Protein AF-A0A7S2N7Z7-F1 (afdb_monomer_lite)

Secondary structure (DSSP, 8-state):
-----SS-------S------TT-SSTT--TTTTTSSS--GGG-SGGGTTGGGGGGS-SSTT--TTTTTSSS--GGG-STTTTTGGGTTEETTEEPPPS-SBTTB-TTTTTSSS--TTT-SGGGTTGGGTTTS----SS-------------------

Foldseek 3Di:
DDDPDDDDDDDDDDDDDQDDPPCAQARVRDNVQQPPLAQDPRQCDVSNVGSVCNNVFPQAPPTGSCQQPVLAQDLRLCDVSSVRRVCSCPDPNDGHDRCDLFVVRGVCQQPVLAQDVRLCDVSNVGSVCSNVPDDPPPPDDDDPPDDDDDDDDDDDDD

pLDDT: mean 75.32, std 17.65, range [38.91, 94.0]

Sequence (158 aa):
MDACAHDGGDCALSAAQPNPPSSSCAPGCVSSWRGDRECDEECDNEACGFDGGDCTGICSPGCADAWLKDGVCDDECNTGSCKWDGGDCVRNGRAVARQRCAWGCPSTWLGDGQCDLGCNVTACGFDKGDCVAAWKHDGRSSKHERAQAGGAAEGEAG

Organism: NCBI:txid156173

Radius of gyration: 30.28 Å; chains: 1; bounding box: 70×24×116 Å

InterPro domains:
  IPR000800 Notch domain [PF00066] (23-55)
  IPR000800 Notch domain [PF00066] (59-89)
  IPR000800 Notch domain [PF00066] (99-131)
  IPR000800 Notch domain [PR01452] (43-56)
  IPR000800 Notch domain [PR01452] (119-131)
  IPR000800 Notch domain [PS50258] (25-63)
  IPR000800 Notch domain [SM00004] (18-56)
  IPR000800 Notch domain [SM00004] (57-90)
  IPR000800 Notch domain [SM00004] (94-132)
  IPR035993 Notch-like domain superfamily [SSF90193] (31-55)
  IPR035993 Notch-like domain superfamily [SSF90193] (66-89)
  IPR047141 Stealth family [PTHR24045] (97-143)

Structure (mmCIF, N/CA/C/O backbone):
data_AF-A0A7S2N7Z7-F1
#
_entry.id   AF-A0A7S2N7Z7-F1
#
loop_
_atom_site.group_PDB
_atom_site.id
_atom_site.type_symbol
_atom_site.label_atom_id
_atom_site.label_alt_id
_atom_site.label_comp_id
_atom_site.label_asym_id
_atom_site.label_entity_id
_atom_site.label_seq_id
_atom_site.pdbx_PDB_ins_code
_atom_site.Cartn_x
_atom_site.Cartn_y
_atom_site.Cartn_z
_atom_site.occupancy
_atom_site.B_iso_or_equiv
_atom_site.auth_seq_id
_atom_site.auth_comp_id
_atom_site.auth_asym_id
_atom_site.auth_atom_id
_atom_site.pdbx_PDB_model_num
ATOM 1 N N . MET A 1 1 ? 43.104 1.206 -46.395 1.00 42.75 1 MET A N 1
ATOM 2 C CA . MET A 1 1 ? 42.346 2.475 -46.308 1.00 42.75 1 MET A CA 1
ATOM 3 C C . MET A 1 1 ? 41.167 2.129 -45.444 1.00 42.75 1 MET A C 1
ATOM 5 O O . MET A 1 1 ? 40.116 1.750 -45.941 1.00 42.75 1 MET A O 1
ATOM 9 N N . ASP A 1 2 ? 41.456 2.095 -44.153 1.00 46.44 2 ASP A N 1
ATOM 10 C CA . ASP A 1 2 ? 40.624 1.536 -43.105 1.00 46.44 2 ASP A CA 1
ATOM 11 C C . ASP A 1 2 ? 40.079 2.723 -42.329 1.00 46.44 2 ASP A C 1
ATOM 13 O O . ASP A 1 2 ? 40.831 3.431 -41.662 1.00 46.44 2 ASP A O 1
ATOM 17 N N . ALA A 1 3 ? 38.787 2.978 -42.483 1.00 47.38 3 ALA A N 1
ATOM 18 C CA . ALA A 1 3 ? 38.074 3.984 -41.718 1.00 47.38 3 ALA A CA 1
ATOM 19 C C . ALA A 1 3 ? 36.738 3.389 -41.263 1.00 47.38 3 ALA A C 1
ATOM 21 O O . ALA A 1 3 ? 35.712 3.549 -41.910 1.00 47.38 3 ALA A O 1
ATOM 22 N N . CYS A 1 4 ? 36.785 2.669 -40.145 1.00 56.12 4 CYS A N 1
ATOM 23 C CA . CYS A 1 4 ? 35.651 2.498 -39.242 1.00 56.12 4 CYS A CA 1
ATOM 24 C C . CYS A 1 4 ? 36.205 2.651 -37.823 1.00 56.12 4 CYS A C 1
ATOM 26 O O . CYS A 1 4 ? 36.386 1.686 -37.082 1.00 56.12 4 CYS A O 1
ATOM 28 N N . ALA A 1 5 ? 36.608 3.880 -37.505 1.00 52.66 5 ALA A N 1
ATOM 29 C CA . ALA A 1 5 ? 37.153 4.259 -36.217 1.00 52.66 5 ALA A CA 1
ATOM 30 C C . ALA A 1 5 ? 36.244 5.318 -35.577 1.00 52.66 5 ALA A C 1
ATOM 32 O O . ALA A 1 5 ? 36.169 6.429 -36.076 1.00 52.66 5 ALA A O 1
ATOM 33 N N . HIS A 1 6 ? 35.671 4.958 -34.424 1.00 49.84 6 HIS A N 1
ATOM 34 C CA . HIS A 1 6 ? 35.387 5.837 -33.277 1.00 49.84 6 HIS A CA 1
ATOM 35 C C . HIS A 1 6 ? 34.125 6.715 -33.226 1.00 49.84 6 HIS A C 1
ATOM 37 O O . HIS A 1 6 ? 33.970 7.437 -32.242 1.00 49.84 6 HIS A O 1
ATOM 43 N N . ASP A 1 7 ? 33.154 6.565 -34.119 1.00 55.09 7 ASP A N 1
ATOM 44 C CA . ASP A 1 7 ? 31.832 7.163 -33.910 1.00 55.09 7 ASP A CA 1
ATOM 45 C C . ASP A 1 7 ? 30.692 6.273 -34.427 1.00 55.09 7 ASP A C 1
ATOM 47 O O . ASP A 1 7 ? 30.736 5.757 -35.536 1.00 55.09 7 ASP A O 1
ATOM 51 N N . GLY A 1 8 ? 29.699 6.042 -33.559 1.00 57.34 8 GLY A N 1
ATOM 52 C CA . GLY A 1 8 ? 28.328 5.650 -33.915 1.00 57.34 8 GLY A CA 1
ATOM 53 C C . GLY A 1 8 ? 28.151 4.524 -34.935 1.00 57.34 8 GLY A C 1
ATOM 54 O O . GLY A 1 8 ? 27.503 4.737 -35.951 1.00 57.34 8 GLY A O 1
ATOM 55 N N . GLY A 1 9 ? 28.705 3.337 -34.667 1.00 53.19 9 GLY A N 1
ATOM 56 C CA . GLY A 1 9 ? 28.636 2.185 -35.568 1.00 53.19 9 GLY A CA 1
ATOM 57 C C . GLY A 1 9 ? 27.216 1.761 -35.963 1.00 53.19 9 GLY A C 1
ATOM 58 O O . GLY A 1 9 ? 26.600 0.959 -35.270 1.00 53.19 9 GLY A O 1
ATOM 59 N N . ASP A 1 10 ? 26.784 2.210 -37.141 1.00 66.62 10 ASP A N 1
ATOM 60 C CA . ASP A 1 10 ? 25.663 1.682 -37.917 1.00 66.62 10 ASP A CA 1
ATOM 61 C C . ASP A 1 10 ? 26.208 1.013 -39.190 1.00 66.62 10 ASP A C 1
ATOM 63 O O . ASP A 1 10 ? 26.297 1.622 -40.256 1.00 66.62 10 ASP A O 1
ATOM 67 N N . CYS A 1 11 ? 26.590 -0.265 -39.089 1.00 54.31 11 CYS A N 1
ATOM 68 C CA . CYS A 1 11 ? 27.049 -1.059 -40.233 1.00 54.31 11 CYS A CA 1
ATOM 69 C C . CYS A 1 11 ? 26.531 -2.509 -40.167 1.00 54.31 11 CYS A C 1
ATOM 71 O O . CYS A 1 11 ? 27.238 -3.372 -39.654 1.00 54.31 11 CYS A O 1
ATOM 73 N N . ALA A 1 12 ? 25.333 -2.787 -40.707 1.00 54.59 12 ALA A N 1
ATOM 74 C CA . ALA A 1 12 ? 25.046 -3.899 -41.642 1.00 54.59 12 ALA A CA 1
ATOM 75 C C . ALA A 1 12 ? 23.535 -4.189 -41.781 1.00 54.59 12 ALA A C 1
ATOM 77 O O . ALA A 1 12 ? 22.849 -4.601 -40.851 1.00 54.59 12 ALA A O 1
ATOM 78 N N . LEU A 1 13 ? 23.053 -4.046 -43.014 1.00 58.69 13 LEU A N 1
ATOM 79 C CA . LEU A 1 13 ? 21.790 -4.567 -43.525 1.00 58.69 13 LEU A CA 1
ATOM 80 C C . LEU A 1 13 ? 21.864 -6.103 -43.616 1.00 58.69 13 LEU A C 1
ATOM 82 O O . LEU A 1 13 ? 22.690 -6.598 -44.380 1.00 58.69 13 LEU A O 1
ATOM 86 N N . SER A 1 14 ? 21.005 -6.833 -42.892 1.00 57.28 14 SER A N 1
ATOM 87 C CA . SER A 1 14 ? 20.337 -8.093 -43.305 1.00 57.28 14 SER A CA 1
ATOM 88 C C . SER A 1 14 ? 19.983 -8.978 -42.096 1.00 57.28 14 SER A C 1
ATOM 90 O O . SER A 1 14 ? 20.842 -9.285 -41.278 1.00 57.28 14 SER A O 1
ATOM 92 N N . ALA A 1 15 ? 18.730 -9.448 -42.077 1.00 48.12 15 ALA A N 1
ATOM 93 C CA . ALA A 1 15 ? 18.109 -10.426 -41.170 1.00 48.12 15 ALA A CA 1
ATOM 94 C C . ALA A 1 15 ? 17.583 -9.910 -39.809 1.00 48.12 15 ALA A C 1
ATOM 96 O O . ALA A 1 15 ? 18.305 -9.759 -38.834 1.00 48.12 15 ALA A O 1
ATOM 97 N N . ALA A 1 16 ? 16.260 -9.705 -39.782 1.00 52.62 16 ALA A N 1
ATOM 98 C CA . ALA A 1 16 ? 15.343 -9.754 -38.640 1.00 52.62 16 ALA A CA 1
ATOM 99 C C . ALA A 1 16 ? 15.956 -9.985 -37.240 1.00 52.62 16 ALA A C 1
ATOM 101 O O . ALA A 1 16 ? 16.238 -11.117 -36.846 1.00 52.62 16 ALA A O 1
ATOM 102 N N . GLN A 1 17 ? 16.027 -8.920 -36.441 1.00 47.81 17 GLN A N 1
ATOM 103 C CA . GLN A 1 17 ? 16.110 -8.992 -34.982 1.00 47.81 17 GLN A CA 1
ATOM 104 C C . GLN A 1 17 ? 15.162 -7.920 -34.402 1.00 47.81 17 GLN A C 1
ATOM 106 O O . GLN A 1 17 ? 15.394 -6.735 -34.637 1.00 47.81 17 GLN A O 1
ATOM 111 N N . PRO A 1 18 ? 14.084 -8.291 -33.687 1.00 46.12 18 PRO A N 1
ATOM 112 C CA . PRO A 1 18 ? 13.227 -7.356 -32.965 1.00 46.12 18 PRO A CA 1
ATOM 113 C C . PRO A 1 18 ? 13.906 -6.987 -31.641 1.00 46.12 18 PRO A C 1
ATOM 115 O O . PRO A 1 18 ? 13.485 -7.448 -30.589 1.00 46.12 18 PRO A O 1
ATOM 118 N N . ASN A 1 19 ? 14.999 -6.225 -31.680 1.00 45.53 19 ASN A N 1
ATOM 119 C CA . ASN A 1 19 ? 15.644 -5.730 -30.463 1.00 45.53 19 ASN A CA 1
ATOM 120 C C . ASN A 1 19 ? 15.837 -4.213 -30.556 1.00 45.53 19 ASN A C 1
ATOM 122 O O . ASN A 1 19 ? 16.230 -3.724 -31.619 1.00 45.53 19 ASN A O 1
ATOM 126 N N . PRO A 1 20 ? 15.490 -3.464 -29.497 1.00 50.59 20 PRO A N 1
ATOM 127 C CA . PRO A 1 20 ? 15.194 -2.042 -29.596 1.00 5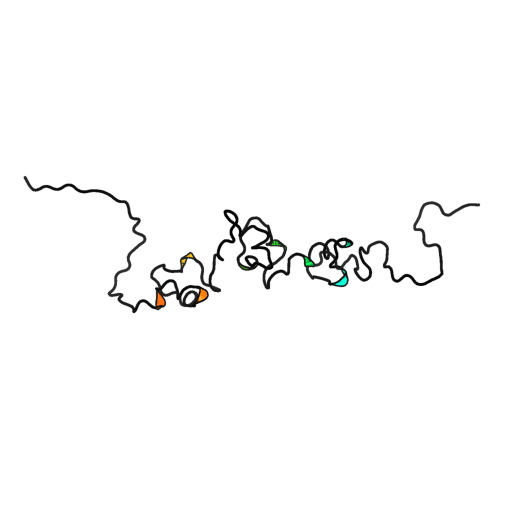0.59 20 PRO A CA 1
ATOM 128 C C . PRO A 1 20 ? 16.490 -1.214 -29.559 1.00 50.59 20 PRO A C 1
ATOM 130 O O . PRO A 1 20 ? 17.571 -1.772 -29.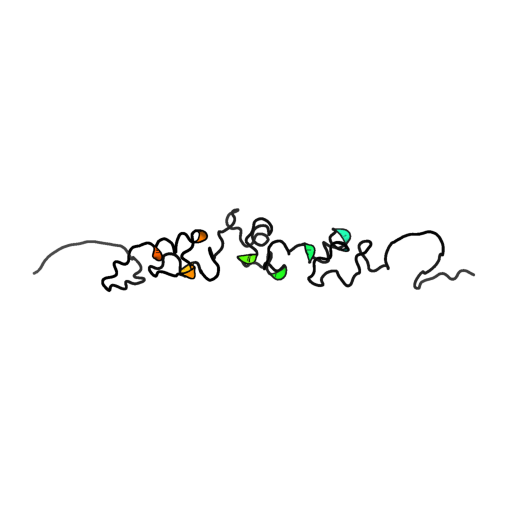343 1.00 50.59 20 PRO A O 1
ATOM 133 N N . PRO A 1 21 ? 16.425 0.112 -29.804 1.00 51.94 21 PRO A N 1
ATOM 134 C CA . PRO A 1 21 ? 17.594 0.983 -29.714 1.00 51.94 21 PRO A CA 1
ATOM 135 C C . PRO A 1 21 ? 18.306 0.803 -28.366 1.00 51.94 21 PRO A C 1
ATOM 137 O O . PRO A 1 21 ? 17.679 0.477 -27.355 1.00 51.94 21 PRO A O 1
ATOM 140 N N . SER A 1 22 ? 19.619 1.026 -28.375 1.00 53.97 22 SER A N 1
ATOM 141 C CA . SER A 1 22 ? 20.624 0.772 -27.325 1.00 53.97 22 SER A CA 1
ATOM 142 C C . SER A 1 22 ? 20.384 1.421 -25.945 1.00 53.97 22 SER A C 1
ATOM 144 O O . SER A 1 22 ? 21.271 1.406 -25.094 1.00 53.97 22 SER A O 1
ATOM 146 N N . SER A 1 23 ? 19.193 1.963 -25.703 1.00 63.69 23 SER A N 1
ATOM 147 C CA . SER A 1 23 ? 18.696 2.498 -24.436 1.00 63.69 23 SER A CA 1
ATOM 148 C C . SER A 1 23 ? 17.631 1.620 -23.758 1.00 63.69 23 SER A C 1
ATOM 150 O O . SER A 1 23 ? 17.190 1.947 -22.663 1.00 63.69 23 SER A O 1
ATOM 152 N N . SER A 1 24 ? 17.213 0.512 -24.369 1.00 73.06 24 SER A N 1
ATOM 153 C CA . SER A 1 24 ? 16.201 -0.407 -23.825 1.00 73.06 24 SER A CA 1
ATOM 154 C C . SER A 1 24 ? 16.836 -1.601 -23.105 1.00 73.06 24 SER A C 1
ATOM 156 O O . SER A 1 24 ? 17.819 -2.179 -23.563 1.00 73.06 24 SER A O 1
ATOM 158 N N . CYS A 1 25 ? 16.281 -1.969 -21.954 1.00 88.31 25 CYS A N 1
ATOM 159 C CA . CYS A 1 25 ? 16.739 -3.091 -21.122 1.00 88.31 25 CYS A CA 1
ATOM 160 C C . CYS A 1 25 ? 16.016 -4.414 -21.431 1.00 88.31 25 CYS A C 1
ATOM 162 O O . CYS A 1 25 ? 16.514 -5.477 -21.067 1.00 88.31 25 CYS A O 1
ATOM 164 N N . ALA A 1 26 ? 14.876 -4.353 -22.125 1.00 87.00 26 ALA A N 1
ATOM 165 C CA . ALA A 1 26 ? 14.115 -5.498 -22.612 1.00 87.00 26 ALA A CA 1
ATOM 166 C C . ALA A 1 26 ? 13.409 -5.143 -23.935 1.00 87.00 26 ALA A C 1
ATOM 168 O O . ALA A 1 26 ? 13.134 -3.964 -24.186 1.00 87.00 26 ALA A O 1
ATOM 169 N N . PRO A 1 27 ? 13.105 -6.129 -24.800 1.00 85.62 27 PRO A N 1
ATOM 170 C CA . PRO A 1 27 ? 12.296 -5.903 -25.993 1.00 85.62 27 PRO A CA 1
ATOM 171 C C . PRO A 1 27 ? 10.932 -5.307 -25.631 1.00 85.62 27 PRO A C 1
ATOM 173 O O . PRO A 1 27 ? 10.234 -5.854 -24.789 1.00 85.62 27 PRO A O 1
ATOM 176 N N . GLY A 1 28 ? 10.550 -4.199 -26.269 1.00 84.94 28 GLY A N 1
ATOM 177 C CA . GLY A 1 28 ? 9.288 -3.508 -25.973 1.00 84.94 28 GLY A CA 1
ATOM 178 C C . GLY A 1 28 ? 9.357 -2.523 -24.802 1.00 84.94 28 GLY A C 1
ATOM 179 O O . GLY A 1 28 ? 8.530 -1.624 -24.748 1.00 84.94 28 GLY A O 1
ATOM 180 N N . CYS A 1 29 ? 10.387 -2.596 -23.953 1.00 89.81 29 CYS A N 1
ATOM 181 C CA . CYS A 1 29 ? 10.595 -1.633 -22.878 1.00 89.81 29 CYS A CA 1
ATOM 182 C C . CYS A 1 29 ? 11.373 -0.408 -23.372 1.00 89.81 29 CYS A C 1
ATOM 184 O O . CYS A 1 29 ? 12.603 -0.442 -23.521 1.00 89.81 29 CYS A O 1
ATOM 186 N N . VAL A 1 30 ? 10.670 0.693 -23.639 1.00 89.25 30 VAL A N 1
ATOM 187 C CA . VAL A 1 30 ? 11.324 1.965 -23.965 1.00 89.25 30 VAL A CA 1
ATOM 188 C C . VAL A 1 30 ? 11.845 2.637 -22.697 1.00 89.25 30 VAL A C 1
ATOM 190 O O . VAL A 1 30 ? 11.216 2.631 -21.647 1.00 89.25 30 VAL A O 1
ATOM 193 N N . SER A 1 31 ? 13.011 3.271 -22.792 1.00 84.75 31 SER A N 1
ATOM 194 C CA . SER A 1 31 ? 13.680 3.897 -21.643 1.00 84.75 31 SER A CA 1
ATOM 195 C C . SER A 1 31 ? 12.883 5.002 -20.943 1.00 84.75 31 SER A C 1
ATOM 197 O O . SER A 1 31 ? 13.256 5.383 -19.841 1.00 84.75 31 SER A O 1
ATOM 199 N N . SER A 1 32 ? 11.858 5.559 -21.593 1.00 85.81 32 SER A N 1
ATOM 200 C CA . SER A 1 32 ? 11.000 6.613 -21.039 1.00 85.81 32 SER A CA 1
ATOM 201 C C . SER A 1 32 ? 9.896 6.111 -20.110 1.00 85.81 32 SER A C 1
ATOM 203 O O . SER A 1 32 ? 9.300 6.948 -19.450 1.00 85.81 32 SER A O 1
ATOM 205 N N . TRP A 1 33 ? 9.605 4.809 -20.133 1.00 89.00 33 TRP A N 1
ATOM 206 C CA . TRP A 1 33 ? 8.564 4.152 -19.329 1.00 89.00 33 TRP A CA 1
ATOM 207 C C . TRP A 1 33 ? 9.094 3.763 -17.948 1.00 89.00 33 TRP A C 1
ATOM 209 O O . TRP A 1 33 ? 8.504 4.071 -16.931 1.00 89.00 33 TRP A O 1
ATOM 219 N N . ARG A 1 34 ? 10.352 3.322 -17.894 1.00 88.38 34 ARG A N 1
ATOM 220 C CA . ARG A 1 34 ? 11.032 3.055 -16.623 1.00 88.38 34 ARG A CA 1
ATOM 221 C C . ARG A 1 34 ? 11.078 4.250 -15.673 1.00 88.38 34 ARG A C 1
ATOM 223 O O . ARG A 1 34 ? 11.795 5.221 -15.949 1.00 88.38 34 ARG A O 1
ATOM 230 N N . GLY A 1 35 ? 10.502 4.090 -14.485 1.00 81.12 35 GLY A N 1
ATOM 231 C CA . GLY A 1 35 ? 10.508 5.106 -13.433 1.00 81.12 35 GLY A CA 1
ATOM 232 C C . GLY A 1 35 ? 9.514 6.244 -13.692 1.00 81.12 35 GLY A C 1
ATOM 233 O O . GLY A 1 35 ? 9.719 7.352 -13.178 1.00 81.12 35 GLY A O 1
ATOM 234 N N . ASP A 1 36 ? 8.508 6.029 -14.541 1.00 84.69 36 ASP A N 1
ATOM 235 C CA . ASP A 1 36 ? 7.460 6.995 -14.855 1.00 84.69 36 ASP A CA 1
ATOM 236 C C . ASP A 1 36 ? 6.260 6.958 -13.884 1.00 84.69 36 ASP A C 1
ATOM 238 O O . ASP A 1 36 ? 5.457 7.904 -13.878 1.00 84.69 36 ASP A O 1
ATOM 242 N N . ARG A 1 37 ? 6.258 5.995 -12.949 1.00 77.81 37 ARG A N 1
ATOM 243 C CA . ARG A 1 37 ? 5.248 5.716 -11.908 1.00 77.81 37 ARG A CA 1
ATOM 244 C C . ARG A 1 37 ? 4.000 4.982 -12.390 1.00 77.81 37 ARG A C 1
ATOM 246 O O . ARG A 1 37 ? 3.015 4.938 -11.649 1.00 77.81 37 ARG A O 1
ATOM 253 N N . GLU A 1 38 ? 4.024 4.419 -13.583 1.00 81.69 38 GLU A N 1
ATOM 254 C CA . GLU A 1 38 ? 3.093 3.387 -14.020 1.00 81.69 38 GLU A CA 1
ATOM 255 C C . GLU A 1 38 ? 3.849 2.057 -14.084 1.00 81.69 38 GLU A C 1
ATOM 257 O O . GLU A 1 38 ? 5.045 2.042 -14.324 1.00 81.69 38 GLU A O 1
ATOM 262 N N . CYS A 1 39 ? 3.180 0.936 -13.814 1.00 84.50 39 CYS A N 1
ATOM 263 C CA . CYS A 1 39 ? 3.817 -0.363 -14.022 1.00 84.50 39 CYS A CA 1
ATOM 264 C C . CYS A 1 39 ? 3.580 -0.819 -15.468 1.00 84.50 39 CYS A C 1
ATOM 266 O O . CYS A 1 39 ? 2.501 -1.327 -15.790 1.00 84.50 39 CYS A O 1
ATOM 268 N N . ASP A 1 40 ? 4.589 -0.664 -16.322 1.00 87.06 40 ASP A N 1
ATOM 269 C CA . ASP A 1 40 ? 4.613 -1.162 -17.693 1.00 87.06 40 ASP A CA 1
ATOM 270 C C . ASP A 1 40 ? 5.084 -2.627 -17.728 1.00 87.06 40 ASP A C 1
ATOM 272 O O . ASP A 1 40 ? 6.247 -2.958 -17.471 1.00 87.06 40 ASP A O 1
ATOM 276 N N . GLU A 1 41 ? 4.179 -3.540 -18.099 1.00 88.56 41 GLU A N 1
ATOM 277 C CA . GLU A 1 41 ? 4.431 -4.991 -18.120 1.00 88.56 41 GLU A CA 1
ATOM 278 C C . GLU A 1 41 ? 5.616 -5.369 -19.031 1.00 88.56 41 GLU A C 1
ATOM 280 O O . GLU A 1 41 ? 6.372 -6.303 -18.754 1.00 88.56 41 GLU A O 1
ATOM 285 N N . GLU A 1 42 ? 5.829 -4.618 -20.110 1.00 90.75 42 GLU A N 1
ATOM 286 C CA . GLU A 1 42 ? 6.954 -4.763 -21.033 1.00 90.75 42 GLU A CA 1
ATOM 287 C C . GLU A 1 42 ? 8.310 -4.471 -20.368 1.00 90.75 42 GLU A C 1
ATOM 289 O O . GLU A 1 42 ? 9.349 -4.975 -20.812 1.00 90.75 42 GLU A O 1
ATOM 294 N N . CYS A 1 43 ? 8.306 -3.685 -19.292 1.00 89.88 43 CYS A N 1
ATOM 295 C CA . CYS A 1 43 ? 9.460 -3.305 -18.492 1.00 89.88 43 CYS A CA 1
ATOM 296 C C . CYS A 1 43 ? 9.554 -4.064 -17.151 1.00 89.88 43 CYS A C 1
ATOM 298 O O . CYS A 1 43 ? 10.583 -3.958 -16.471 1.00 89.88 43 CYS A O 1
ATOM 300 N N . ASP A 1 44 ? 8.569 -4.900 -16.797 1.00 88.25 44 ASP A N 1
ATOM 301 C CA . ASP A 1 44 ? 8.537 -5.683 -15.551 1.00 88.25 44 ASP A CA 1
ATOM 302 C C . ASP A 1 44 ? 9.452 -6.920 -15.593 1.00 88.25 44 ASP A C 1
ATOM 304 O O . ASP A 1 44 ? 9.045 -8.080 -15.681 1.00 88.25 44 ASP A O 1
ATOM 308 N N . ASN A 1 45 ? 10.758 -6.680 -15.590 1.00 85.94 45 ASN A N 1
ATOM 309 C CA . ASN A 1 45 ? 11.754 -7.738 -15.515 1.00 85.94 45 ASN A CA 1
ATOM 310 C C . ASN A 1 45 ? 13.027 -7.256 -14.817 1.00 85.94 45 ASN A C 1
ATOM 312 O O . ASN A 1 45 ? 13.321 -6.061 -14.745 1.00 85.94 45 ASN A O 1
ATOM 316 N N . GLU A 1 46 ? 13.828 -8.209 -14.341 1.00 86.00 46 GLU A N 1
ATOM 317 C CA . GLU A 1 46 ? 15.048 -7.927 -13.580 1.00 86.00 46 GLU A CA 1
ATOM 318 C C . GLU A 1 46 ? 16.059 -7.067 -14.363 1.00 86.00 46 GLU A C 1
ATOM 320 O O . GLU A 1 46 ? 16.674 -6.171 -13.787 1.00 86.00 46 GLU A O 1
ATOM 325 N N . ALA A 1 47 ? 16.196 -7.264 -15.681 1.00 89.12 47 ALA A N 1
ATOM 326 C CA . ALA A 1 47 ? 17.114 -6.473 -16.510 1.00 89.12 47 ALA A CA 1
ATOM 327 C C . ALA A 1 47 ? 16.693 -4.995 -16.608 1.00 89.12 47 ALA A C 1
ATOM 329 O O . ALA A 1 47 ? 17.536 -4.105 -16.753 1.00 89.12 47 ALA A O 1
ATOM 330 N N . CYS A 1 48 ? 15.395 -4.732 -16.487 1.00 89.25 48 CYS A N 1
ATOM 331 C CA . CYS A 1 48 ? 14.809 -3.401 -16.439 1.00 89.25 48 CYS A CA 1
ATOM 332 C C . CYS A 1 48 ? 14.643 -2.836 -15.028 1.00 89.25 48 CYS A C 1
ATOM 334 O O . CYS A 1 48 ? 14.184 -1.703 -14.883 1.00 89.25 48 CYS A O 1
ATOM 336 N N . GLY A 1 49 ? 15.077 -3.577 -14.005 1.00 85.00 49 GLY A N 1
ATOM 337 C CA . GLY A 1 49 ? 14.903 -3.183 -12.614 1.00 85.00 49 GLY A CA 1
ATOM 338 C C . GLY A 1 49 ? 13.434 -3.126 -12.208 1.00 85.00 49 GLY A C 1
ATOM 339 O O . GLY A 1 49 ? 13.103 -2.271 -11.397 1.00 85.00 49 GLY A O 1
ATOM 340 N N . PHE A 1 50 ? 12.593 -4.004 -12.776 1.00 87.62 50 PHE A N 1
ATOM 341 C CA . PHE A 1 50 ? 11.140 -4.036 -12.557 1.00 87.62 50 PHE A CA 1
ATOM 342 C C . PHE A 1 50 ? 10.508 -2.678 -12.873 1.00 87.62 50 PHE A C 1
ATOM 344 O O . PHE A 1 50 ? 9.990 -1.990 -11.997 1.00 87.62 50 PHE A O 1
ATOM 351 N N . ASP A 1 51 ? 10.673 -2.271 -14.129 1.00 86.06 51 ASP A N 1
ATOM 352 C CA . ASP A 1 51 ? 10.240 -0.981 -14.650 1.00 86.06 51 ASP A CA 1
ATOM 353 C C . ASP A 1 51 ? 10.800 0.242 -13.910 1.00 86.06 51 ASP A C 1
ATOM 355 O O . ASP A 1 51 ? 10.101 1.155 -13.490 1.00 86.06 51 ASP A O 1
ATOM 359 N N . GLY A 1 52 ? 12.112 0.233 -13.650 1.00 84.94 52 GLY A N 1
ATOM 360 C CA . GLY A 1 52 ? 12.730 1.288 -12.841 1.00 84.94 52 GLY A CA 1
ATOM 361 C C . GLY A 1 52 ? 12.238 1.338 -11.387 1.00 84.94 52 GLY A C 1
ATOM 362 O O . GLY A 1 52 ? 12.574 2.289 -10.683 1.00 84.94 52 GLY A O 1
ATOM 363 N N . GLY A 1 53 ? 11.519 0.308 -10.934 1.00 79.31 53 GLY A N 1
ATOM 364 C CA . GLY A 1 53 ? 10.919 0.191 -9.612 1.00 79.31 53 GLY A CA 1
ATOM 365 C C . GLY A 1 53 ? 9.395 0.309 -9.610 1.00 79.31 53 GLY A C 1
ATOM 366 O O . GLY A 1 53 ? 8.795 -0.093 -8.616 1.00 79.31 53 GLY A O 1
ATOM 367 N N . ASP A 1 54 ? 8.759 0.772 -10.686 1.00 79.19 54 ASP A N 1
ATOM 368 C CA . ASP A 1 54 ? 7.321 1.077 -10.687 1.00 79.19 54 ASP A CA 1
ATOM 369 C C . ASP A 1 54 ? 6.429 -0.173 -10.583 1.00 79.19 54 ASP A C 1
ATOM 371 O O . ASP A 1 54 ? 5.335 -0.132 -10.019 1.00 79.19 54 ASP A O 1
ATOM 375 N N . CYS A 1 55 ? 6.929 -1.336 -11.009 1.00 77.31 55 CYS A N 1
ATOM 376 C CA . CYS A 1 55 ? 6.247 -2.619 -10.814 1.00 77.31 55 CYS A CA 1
ATOM 377 C C . CYS A 1 55 ? 6.527 -3.272 -9.449 1.00 77.31 55 CYS A C 1
ATOM 379 O O . CYS A 1 55 ? 6.038 -4.368 -9.164 1.00 77.31 55 CYS A O 1
ATOM 381 N N . THR A 1 56 ? 7.302 -2.624 -8.570 1.00 73.81 56 THR A N 1
ATOM 382 C CA . THR A 1 56 ? 7.676 -3.202 -7.267 1.00 73.81 56 THR A CA 1
ATOM 383 C C . THR A 1 56 ? 6.791 -2.779 -6.094 1.00 73.81 56 THR A C 1
ATOM 385 O O . THR A 1 56 ? 6.854 -3.451 -5.057 1.00 73.81 56 THR A O 1
ATOM 388 N N . GLY A 1 57 ? 5.920 -1.770 -6.247 1.00 64.88 57 GLY A N 1
ATOM 389 C CA . GLY A 1 57 ? 5.090 -1.246 -5.153 1.00 64.88 57 GLY A CA 1
ATOM 390 C C . GLY A 1 57 ? 3.615 -0.959 -5.431 1.00 64.88 57 GLY A C 1
ATOM 391 O O . GLY A 1 57 ? 2.923 -0.539 -4.503 1.00 64.88 57 GLY A O 1
ATOM 392 N N . ILE A 1 58 ? 3.044 -1.370 -6.571 1.00 68.31 58 ILE A N 1
ATOM 393 C CA . ILE A 1 58 ? 1.576 -1.544 -6.697 1.00 68.31 58 ILE A CA 1
ATOM 394 C C . ILE A 1 58 ? 1.135 -2.863 -6.037 1.00 68.31 58 ILE A C 1
ATOM 396 O O . ILE A 1 58 ? 0.528 -3.754 -6.627 1.00 68.31 58 ILE A O 1
ATOM 400 N N . CYS A 1 59 ? 1.474 -3.035 -4.766 1.00 80.00 59 CYS A N 1
ATOM 401 C CA . CYS A 1 59 ? 1.172 -4.252 -4.017 1.00 80.00 59 CYS A CA 1
ATOM 402 C C . CYS A 1 59 ? -0.224 -4.216 -3.360 1.00 80.00 59 CYS A C 1
ATOM 404 O O . CYS A 1 59 ? -0.755 -5.262 -2.975 1.00 80.00 59 CYS A O 1
ATOM 406 N N . SER A 1 60 ? -0.828 -3.028 -3.220 1.00 81.69 60 SER A N 1
ATOM 407 C CA . SER A 1 60 ? -2.180 -2.812 -2.688 1.00 81.69 60 SER A CA 1
ATOM 408 C C . SER A 1 60 ? -2.762 -1.490 -3.211 1.00 81.69 60 SER A C 1
ATOM 410 O O . SER A 1 60 ? -2.028 -0.509 -3.310 1.00 81.69 60 SER A O 1
ATOM 412 N N . PRO A 1 61 ? -4.077 -1.402 -3.494 1.00 78.50 61 PRO A N 1
ATOM 413 C CA . PRO A 1 61 ? -4.710 -0.142 -3.872 1.00 78.50 61 PRO A CA 1
ATOM 414 C C . PRO A 1 61 ? -4.470 0.953 -2.826 1.00 78.50 61 PRO A C 1
ATOM 416 O O . PRO A 1 61 ? -4.748 0.753 -1.642 1.00 78.50 61 PRO A O 1
ATOM 419 N N . GLY A 1 62 ? -3.982 2.111 -3.272 1.00 79.44 62 GLY A N 1
ATOM 420 C CA . GLY A 1 62 ? -3.696 3.256 -2.403 1.00 79.44 62 GLY A CA 1
ATOM 421 C C . GLY A 1 62 ? -2.385 3.164 -1.618 1.00 79.44 62 GLY A C 1
ATOM 422 O O . GLY A 1 62 ? -2.097 4.087 -0.866 1.00 79.44 62 GLY A O 1
ATOM 423 N N . CYS A 1 63 ? -1.598 2.101 -1.796 1.00 85.12 63 CYS A N 1
ATOM 424 C CA . CYS A 1 63 ? -0.211 2.051 -1.349 1.00 85.12 63 CYS A CA 1
ATOM 425 C C . CYS A 1 63 ? 0.684 2.571 -2.477 1.00 85.12 63 CYS A C 1
ATOM 427 O O . CYS A 1 63 ? 0.690 1.990 -3.559 1.00 85.12 63 CYS A O 1
ATOM 429 N 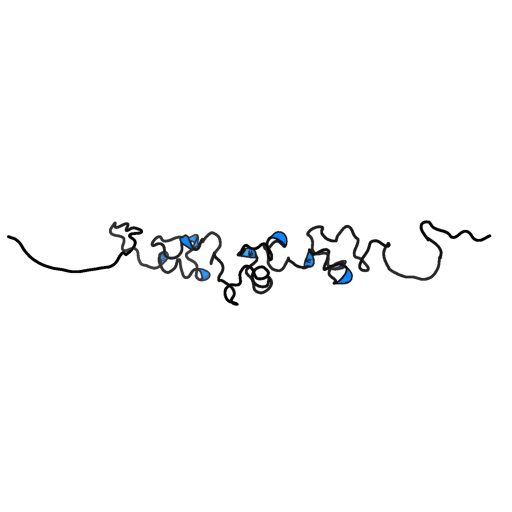N . ALA A 1 64 ? 1.381 3.681 -2.243 1.00 83.62 64 ALA A N 1
ATOM 430 C CA . ALA A 1 64 ? 2.351 4.222 -3.188 1.00 83.62 64 ALA A CA 1
ATOM 431 C C . ALA A 1 64 ? 3.746 3.653 -2.901 1.00 83.62 64 ALA A C 1
ATOM 433 O O . ALA A 1 64 ? 4.119 3.511 -1.738 1.00 83.62 64 ALA A O 1
ATOM 434 N N . ASP A 1 65 ? 4.559 3.434 -3.935 1.00 78.88 65 ASP A N 1
ATOM 435 C CA . ASP A 1 65 ? 5.946 2.963 -3.805 1.00 78.88 65 ASP A CA 1
ATOM 436 C C . ASP A 1 65 ? 6.789 3.795 -2.838 1.00 78.88 65 ASP A C 1
ATOM 438 O O . ASP A 1 65 ? 7.619 3.264 -2.109 1.00 78.88 65 ASP A O 1
ATOM 442 N N . ALA A 1 66 ? 6.553 5.108 -2.805 1.00 83.31 66 ALA A N 1
ATOM 443 C CA . ALA A 1 66 ? 7.277 6.032 -1.938 1.00 83.31 66 ALA A CA 1
ATOM 444 C C . ALA A 1 66 ? 7.028 5.812 -0.435 1.00 83.31 66 ALA A C 1
ATOM 446 O O . ALA A 1 66 ? 7.775 6.367 0.365 1.00 83.31 66 ALA A O 1
ATOM 447 N N . TRP A 1 67 ? 5.977 5.075 -0.070 1.00 88.12 67 TRP A N 1
ATOM 448 C CA . TRP A 1 67 ? 5.616 4.748 1.315 1.00 88.12 67 TRP A CA 1
ATOM 449 C C . TRP A 1 67 ? 6.173 3.385 1.732 1.00 88.12 67 TRP A C 1
ATOM 451 O O . TRP A 1 67 ? 6.477 3.164 2.895 1.00 88.12 67 TRP A O 1
ATOM 461 N N . LEU A 1 68 ? 6.441 2.497 0.770 1.00 87.50 68 LEU A N 1
ATOM 462 C CA . LEU A 1 68 ? 7.043 1.205 1.072 1.00 87.50 68 LEU A CA 1
ATOM 463 C C . LEU A 1 68 ? 8.456 1.362 1.632 1.00 87.50 68 LEU A C 1
ATOM 465 O O . LEU A 1 68 ? 9.386 1.759 0.924 1.00 87.50 68 LEU A O 1
ATOM 469 N N . LYS A 1 69 ? 8.647 0.889 2.867 1.00 91.94 69 LYS A N 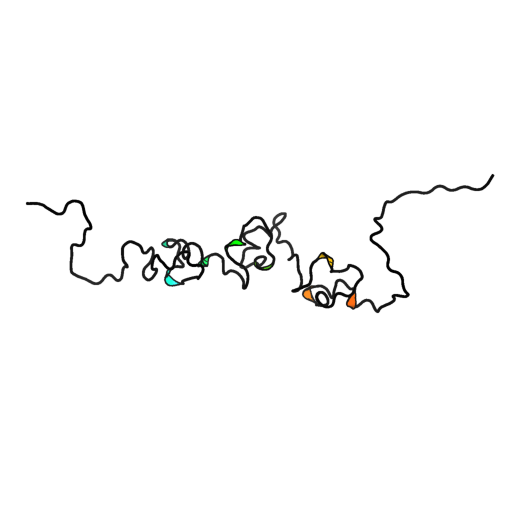1
ATOM 470 C CA . LYS A 1 69 ? 9.954 0.859 3.535 1.00 91.94 69 LYS A CA 1
ATOM 471 C C . LYS A 1 69 ? 10.545 2.265 3.771 1.00 91.94 69 LYS A C 1
ATOM 473 O O . LYS A 1 69 ? 11.771 2.444 3.711 1.00 91.94 69 LYS A O 1
ATOM 478 N N . ASP A 1 70 ? 9.699 3.268 3.985 1.00 91.81 70 ASP A N 1
ATOM 479 C CA . ASP A 1 70 ? 10.100 4.658 4.212 1.00 91.81 70 ASP A CA 1
ATOM 480 C C . ASP A 1 70 ? 10.489 4.968 5.682 1.00 91.81 70 ASP A C 1
ATOM 482 O O . ASP A 1 70 ? 11.038 6.031 5.994 1.00 91.81 70 ASP A O 1
ATOM 486 N N . GLY A 1 71 ? 10.297 4.001 6.582 1.00 92.38 71 GLY A N 1
ATOM 487 C CA . GLY A 1 71 ? 10.540 4.058 8.021 1.00 92.38 71 GLY A CA 1
ATOM 488 C C . GLY A 1 71 ? 9.293 4.367 8.859 1.00 92.38 71 GLY A C 1
ATOM 489 O O . GLY A 1 71 ? 9.388 4.396 10.094 1.00 92.38 71 GLY A O 1
ATOM 490 N N . VAL A 1 72 ? 8.147 4.600 8.228 1.00 92.31 72 VAL A N 1
ATOM 491 C CA . VAL A 1 72 ? 6.828 4.798 8.831 1.00 92.31 72 VAL A CA 1
ATOM 492 C C . VAL A 1 72 ? 5.980 3.565 8.528 1.00 92.31 72 VAL A C 1
ATOM 494 O O . VAL A 1 72 ? 6.169 2.904 7.530 1.00 92.31 72 VAL A O 1
ATOM 497 N N . CYS A 1 73 ? 5.083 3.191 9.442 1.00 91.69 73 CYS A N 1
ATOM 498 C CA . CYS A 1 73 ? 4.117 2.133 9.148 1.00 91.69 73 CYS A CA 1
ATOM 499 C C . CYS A 1 73 ? 2.858 2.763 8.546 1.00 91.69 73 CYS A C 1
ATOM 501 O O . CYS A 1 73 ? 2.016 3.281 9.290 1.00 91.69 73 CYS A O 1
ATOM 503 N N . ASP A 1 74 ? 2.740 2.698 7.226 1.00 89.62 74 ASP A N 1
ATOM 504 C CA . ASP A 1 74 ? 1.610 3.164 6.439 1.00 89.62 74 ASP A CA 1
ATOM 505 C C . ASP A 1 74 ? 0.539 2.082 6.333 1.00 89.62 74 ASP A C 1
ATOM 507 O O . ASP A 1 74 ? 0.727 0.982 5.799 1.00 89.62 74 ASP A O 1
ATOM 511 N N . ASP A 1 75 ? -0.646 2.392 6.856 1.00 89.00 75 ASP A N 1
ATOM 512 C CA . ASP A 1 75 ? -1.739 1.430 6.921 1.00 89.00 75 ASP A CA 1
ATOM 513 C C . ASP A 1 75 ? -2.138 0.954 5.525 1.00 89.00 75 ASP A C 1
ATOM 515 O O . ASP A 1 75 ? -2.383 -0.239 5.340 1.00 89.00 75 ASP A O 1
ATOM 519 N N . GLU A 1 76 ? -2.168 1.842 4.535 1.00 87.62 76 GLU A N 1
ATOM 520 C CA . GLU A 1 76 ? -2.461 1.569 3.127 1.00 87.62 76 GLU A CA 1
ATOM 521 C C . GLU A 1 76 ? -1.536 0.486 2.546 1.00 87.62 76 GLU A C 1
ATOM 523 O O . GLU A 1 76 ? -2.007 -0.391 1.814 1.00 87.62 76 GLU A O 1
ATOM 528 N N . CYS A 1 77 ? -0.274 0.478 2.976 1.00 89.06 77 CYS A N 1
ATOM 529 C CA . CYS A 1 77 ? 0.762 -0.484 2.612 1.00 89.06 77 CYS A CA 1
ATOM 530 C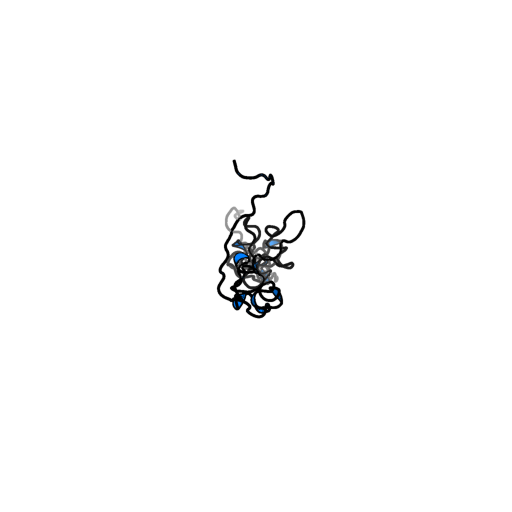 C . CYS A 1 77 ? 0.883 -1.668 3.592 1.00 89.06 77 CYS A C 1
ATOM 532 O O . CYS A 1 77 ? 1.549 -2.664 3.305 1.00 89.06 77 CYS A O 1
ATOM 534 N N . ASN A 1 78 ? 0.182 -1.649 4.729 1.00 89.81 78 ASN A N 1
ATOM 535 C CA . ASN A 1 78 ? 0.187 -2.721 5.728 1.00 89.81 78 ASN A CA 1
ATOM 536 C C . ASN A 1 78 ? -0.680 -3.930 5.316 1.00 89.81 78 ASN A C 1
ATOM 538 O O . ASN A 1 78 ? -1.688 -4.270 5.944 1.00 89.81 78 ASN A O 1
ATOM 542 N N . THR A 1 79 ? -0.295 -4.592 4.229 1.00 87.62 79 THR A N 1
ATOM 543 C CA . THR A 1 79 ? -0.917 -5.826 3.738 1.00 87.62 79 THR A CA 1
ATOM 544 C C . THR A 1 79 ? 0.142 -6.897 3.495 1.00 87.62 79 THR A C 1
ATOM 546 O O . THR A 1 79 ? 1.317 -6.596 3.296 1.00 87.62 79 THR A O 1
ATOM 549 N N . GLY A 1 80 ? -0.263 -8.171 3.482 1.00 86.25 80 GLY A N 1
ATOM 550 C CA . GLY A 1 80 ? 0.663 -9.268 3.181 1.00 86.25 80 GLY A CA 1
ATOM 551 C C . GLY A 1 80 ? 1.290 -9.156 1.785 1.00 86.25 80 GLY A C 1
ATOM 552 O O . GLY A 1 80 ? 2.479 -9.427 1.635 1.00 86.25 80 GLY A O 1
ATOM 553 N N . SER A 1 81 ? 0.525 -8.691 0.789 1.00 87.19 81 SER A N 1
ATOM 554 C CA . SER A 1 81 ? 1.008 -8.454 -0.581 1.00 87.19 81 SER A CA 1
ATOM 555 C C . SER A 1 81 ? 2.107 -7.392 -0.633 1.00 87.19 81 SER A C 1
ATOM 557 O O . SER A 1 81 ? 3.069 -7.533 -1.379 1.00 87.19 81 SER A O 1
ATOM 559 N N . CYS A 1 82 ? 2.007 -6.381 0.230 1.00 88.62 82 CYS A N 1
ATOM 560 C CA . CYS A 1 82 ? 3.004 -5.328 0.419 1.00 88.62 82 CYS A CA 1
ATOM 561 C C . CYS A 1 82 ? 4.082 -5.669 1.457 1.00 88.62 82 CYS A C 1
ATOM 563 O O . CYS A 1 82 ? 4.840 -4.796 1.875 1.00 88.62 82 CYS A O 1
ATOM 565 N N . LYS A 1 83 ? 4.151 -6.930 1.912 1.00 91.50 83 LYS A N 1
ATOM 566 C CA . LYS A 1 83 ? 5.095 -7.398 2.943 1.00 91.50 83 LYS A CA 1
ATOM 567 C C . LYS A 1 83 ? 5.038 -6.554 4.223 1.00 91.50 83 LYS A C 1
ATOM 569 O O . LYS A 1 83 ? 6.065 -6.350 4.865 1.00 91.50 83 LYS A O 1
ATOM 574 N N . TRP A 1 84 ? 3.832 -6.122 4.599 1.00 92.12 84 TRP A N 1
ATOM 575 C CA . TRP A 1 84 ? 3.574 -5.236 5.738 1.00 92.12 84 TRP A CA 1
ATOM 576 C C . TRP A 1 84 ? 4.408 -3.965 5.638 1.00 92.12 84 TRP A C 1
ATOM 578 O O . TRP A 1 84 ? 5.269 -3.705 6.479 1.00 92.12 84 TRP A O 1
ATOM 588 N N . ASP A 1 85 ? 4.141 -3.221 4.568 1.00 91.69 85 ASP A N 1
ATOM 589 C CA . ASP A 1 85 ? 4.780 -1.954 4.255 1.00 91.69 85 ASP A CA 1
ATOM 590 C C . ASP A 1 85 ? 6.303 -2.042 4.088 1.00 91.69 85 ASP A C 1
ATOM 592 O O . ASP A 1 85 ? 7.090 -1.408 4.785 1.00 91.69 85 ASP A O 1
ATOM 596 N N . GLY A 1 86 ? 6.750 -2.998 3.268 1.00 90.69 86 GLY A N 1
ATOM 597 C CA . GLY A 1 86 ? 8.180 -3.267 3.092 1.00 90.69 86 GLY A CA 1
ATOM 598 C C . GLY A 1 86 ? 8.906 -3.733 4.367 1.00 90.69 86 GLY A C 1
ATOM 599 O O . GLY A 1 86 ? 10.132 -3.889 4.351 1.00 90.69 86 GLY A O 1
ATOM 600 N N . GLY A 1 87 ? 8.164 -4.012 5.444 1.00 92.69 87 GLY A N 1
ATOM 601 C CA . GLY A 1 87 ? 8.663 -4.382 6.762 1.00 92.69 87 GLY A CA 1
ATOM 602 C C . GLY A 1 87 ? 8.484 -3.309 7.840 1.00 92.69 87 GLY A C 1
ATOM 603 O O . GLY A 1 87 ? 8.699 -3.628 9.011 1.00 92.69 87 GLY A O 1
ATOM 604 N N . ASP A 1 88 ? 8.062 -2.090 7.511 1.00 93.38 88 ASP A N 1
ATOM 605 C CA . ASP A 1 88 ? 7.933 -1.009 8.499 1.00 93.38 88 ASP A CA 1
ATOM 606 C C . ASP A 1 88 ? 6.753 -1.213 9.448 1.00 93.38 88 ASP A C 1
ATOM 608 O O . ASP A 1 88 ? 6.805 -0.864 10.633 1.00 93.38 88 ASP A O 1
ATOM 612 N N . CYS A 1 89 ? 5.737 -1.939 8.986 1.00 93.19 89 CYS A N 1
ATOM 613 C CA . CYS A 1 89 ? 4.662 -2.450 9.821 1.00 93.19 89 CYS A CA 1
ATOM 614 C C . CYS A 1 89 ? 5.000 -3.796 10.486 1.00 93.19 89 CYS A C 1
ATOM 616 O O . CYS A 1 89 ? 4.099 -4.539 10.879 1.00 93.19 89 CYS A O 1
ATOM 618 N N . VAL A 1 90 ? 6.277 -4.145 10.669 1.00 94.00 90 VAL A N 1
ATOM 619 C CA . VAL A 1 90 ? 6.699 -5.342 11.415 1.00 94.00 90 VAL A CA 1
ATOM 620 C C . VAL A 1 90 ? 7.441 -4.946 12.690 1.00 94.00 90 VAL A C 1
ATOM 622 O O . VAL A 1 90 ? 8.492 -4.315 12.673 1.00 94.00 90 VAL A O 1
ATOM 625 N N . ARG A 1 91 ? 6.945 -5.404 13.844 1.00 91.12 91 ARG A N 1
ATOM 626 C CA . ARG A 1 91 ? 7.592 -5.227 15.156 1.00 91.12 91 ARG A CA 1
ATOM 627 C C . ARG A 1 91 ? 7.768 -6.569 15.844 1.00 91.12 91 ARG A C 1
ATOM 629 O O . ARG A 1 91 ? 6.832 -7.358 15.931 1.00 91.12 91 ARG A O 1
ATOM 636 N N . ASN A 1 92 ? 8.965 -6.827 16.374 1.00 93.06 92 ASN A N 1
ATOM 637 C CA . ASN A 1 92 ? 9.314 -8.104 17.016 1.00 93.06 92 ASN A CA 1
ATOM 638 C C . ASN A 1 92 ? 9.008 -9.331 16.128 1.00 93.06 92 ASN A C 1
ATOM 640 O O . ASN A 1 92 ? 8.528 -10.356 16.612 1.00 93.06 92 ASN A O 1
ATOM 644 N N . GLY A 1 93 ? 9.243 -9.207 14.816 1.00 88.44 93 GLY A N 1
ATOM 645 C CA . GLY A 1 93 ? 9.026 -10.285 13.846 1.00 88.44 93 GLY A CA 1
ATOM 646 C C . GLY A 1 93 ? 7.558 -10.604 13.554 1.00 88.44 93 GLY A C 1
ATOM 647 O O . GLY A 1 93 ? 7.265 -11.672 13.021 1.00 88.44 93 GLY A O 1
ATOM 648 N N . ARG A 1 94 ? 6.624 -9.717 13.918 1.00 88.25 94 ARG A N 1
ATOM 649 C CA . ARG A 1 94 ? 5.199 -9.856 13.602 1.00 88.25 94 ARG A CA 1
ATOM 650 C C . ARG A 1 94 ? 4.657 -8.580 12.984 1.00 88.25 94 ARG A C 1
ATOM 652 O O . ARG A 1 94 ? 5.009 -7.487 13.422 1.00 88.25 94 ARG A O 1
ATOM 659 N N . ALA A 1 95 ? 3.767 -8.750 12.014 1.00 87.31 95 ALA A N 1
ATOM 660 C CA . ALA A 1 95 ? 2.963 -7.662 11.487 1.00 87.31 95 ALA A CA 1
ATOM 661 C C . ALA A 1 95 ? 2.212 -6.961 12.623 1.00 87.31 95 ALA A C 1
ATOM 663 O O . ALA A 1 95 ? 1.558 -7.619 13.443 1.00 87.31 95 ALA A O 1
ATOM 664 N N . VAL A 1 96 ? 2.317 -5.639 12.686 1.00 86.00 96 VAL A N 1
ATOM 665 C CA . VAL A 1 96 ? 1.469 -4.828 13.550 1.00 86.00 96 VAL A CA 1
ATOM 666 C C . VAL A 1 96 ? 0.095 -4.724 12.907 1.00 86.00 96 VAL A C 1
ATOM 668 O O . VAL A 1 96 ? -0.033 -4.627 11.687 1.00 86.00 96 VAL A O 1
ATOM 671 N N . ALA A 1 97 ? -0.948 -4.768 13.734 1.00 77.06 97 ALA A N 1
ATOM 672 C CA . ALA A 1 97 ? -2.283 -4.446 13.257 1.00 77.06 97 ALA A CA 1
ATOM 673 C C . ALA A 1 97 ? -2.283 -3.016 12.703 1.00 77.06 97 ALA A C 1
ATOM 675 O O . ALA A 1 97 ? -1.580 -2.156 13.243 1.00 77.06 97 ALA A O 1
ATOM 676 N N . ARG A 1 98 ? -3.081 -2.781 11.655 1.00 74.88 98 ARG A N 1
ATOM 677 C CA . ARG A 1 98 ? -3.327 -1.431 11.145 1.00 74.88 98 ARG A CA 1
ATOM 678 C C . ARG A 1 98 ? -3.677 -0.492 12.298 1.00 74.88 98 ARG A C 1
ATOM 680 O O . ARG A 1 98 ? -4.436 -0.871 13.197 1.00 74.88 98 ARG A O 1
ATOM 687 N N . GLN A 1 99 ? -3.148 0.726 12.263 1.00 70.81 99 GLN A N 1
ATOM 688 C CA . GLN A 1 99 ? -3.516 1.787 13.200 1.00 70.81 99 GLN A CA 1
ATOM 689 C C . GLN A 1 99 ? -5.014 2.105 13.107 1.00 70.81 99 GLN A C 1
ATOM 691 O O . GLN A 1 99 ? -5.599 2.616 14.062 1.00 70.81 99 GLN A O 1
ATOM 696 N N . ARG A 1 100 ? -5.649 1.772 11.977 1.00 78.94 100 ARG A N 1
ATOM 697 C CA . ARG A 1 100 ? -7.075 1.964 11.716 1.00 78.94 100 ARG A CA 1
ATOM 698 C C . ARG A 1 100 ? -7.738 0.653 11.310 1.00 78.94 100 ARG A C 1
ATOM 700 O O . ARG A 1 100 ? -7.367 0.010 10.332 1.00 78.94 100 ARG A O 1
ATOM 707 N N . CYS A 1 101 ? -8.775 0.272 12.042 1.00 84.50 101 CYS A N 1
ATOM 708 C CA . CYS A 1 101 ? -9.606 -0.889 11.713 1.00 84.50 101 CYS A CA 1
ATOM 709 C C . CYS A 1 101 ? -10.697 -0.572 10.672 1.00 84.50 101 CYS A C 1
ATOM 711 O O . CYS A 1 101 ? -11.227 -1.483 10.038 1.00 84.50 101 CYS A O 1
ATOM 713 N N . ALA A 1 102 ? -11.026 0.709 10.488 1.00 84.94 102 ALA A N 1
ATOM 714 C CA . ALA A 1 102 ? -11.956 1.211 9.485 1.00 84.94 102 ALA A CA 1
ATOM 715 C C . ALA A 1 102 ? -11.543 2.611 9.026 1.00 84.94 102 ALA A C 1
ATOM 717 O O . ALA A 1 102 ? -10.859 3.347 9.745 1.00 84.94 102 ALA A O 1
ATOM 718 N N . TRP A 1 103 ? -11.970 2.989 7.822 1.00 79.88 103 TRP A N 1
ATOM 719 C CA . TRP A 1 103 ? -11.710 4.326 7.303 1.00 79.88 103 TRP A CA 1
ATOM 720 C C . TRP A 1 103 ? -12.385 5.380 8.184 1.00 79.88 103 TRP A C 1
ATOM 722 O O . TRP A 1 103 ? -13.537 5.221 8.580 1.00 79.88 103 TRP A O 1
ATOM 732 N N . GLY A 1 104 ? -11.655 6.440 8.530 1.00 82.44 104 GLY A N 1
ATOM 733 C CA . GLY A 1 104 ? -12.158 7.454 9.458 1.00 82.44 104 GLY A CA 1
ATOM 734 C C . GLY A 1 104 ? -12.241 7.006 10.924 1.00 82.44 104 GLY A C 1
ATOM 735 O O . GLY A 1 104 ? -12.694 7.792 11.743 1.00 82.44 104 GLY A O 1
ATOM 736 N N . CYS A 1 105 ? -11.752 5.811 11.278 1.00 89.31 105 CYS A N 1
ATOM 737 C CA . CYS A 1 105 ? -11.675 5.336 12.660 1.00 89.31 105 CYS A CA 1
ATOM 738 C C . CYS A 1 105 ? -10.211 5.286 13.138 1.00 89.31 105 CYS A C 1
ATOM 740 O O . CYS A 1 105 ? -9.513 4.297 12.889 1.00 89.31 105 CYS A O 1
ATOM 742 N N . PRO A 1 106 ? -9.671 6.367 13.731 1.00 86.00 106 PRO A N 1
ATOM 743 C CA . PRO A 1 106 ? -8.353 6.328 14.357 1.00 86.00 106 PRO A CA 1
ATOM 744 C C . PRO A 1 106 ? -8.381 5.462 15.627 1.00 86.00 106 PRO A C 1
ATOM 746 O O . PRO A 1 106 ? -9.369 5.441 16.357 1.00 86.00 106 PRO A O 1
ATOM 749 N N . SER A 1 107 ? -7.275 4.785 15.940 1.00 82.69 107 SER A N 1
ATOM 750 C CA . SER A 1 107 ? -7.162 3.924 17.130 1.00 82.69 107 SER A CA 1
ATOM 751 C C . SER A 1 107 ? -7.439 4.630 18.461 1.00 82.69 107 SER A C 1
ATOM 753 O O . SER A 1 107 ? -7.773 3.960 19.435 1.00 82.69 107 SER A O 1
ATOM 755 N N . THR A 1 108 ? -7.316 5.959 18.509 1.00 86.38 108 THR A N 1
ATOM 756 C CA . THR A 1 108 ? -7.611 6.788 19.686 1.00 86.38 108 THR A CA 1
ATOM 757 C C . THR A 1 108 ? -9.095 6.901 20.019 1.00 86.38 108 THR A C 1
ATOM 759 O O . THR A 1 108 ? -9.397 7.276 21.142 1.00 86.38 108 THR A O 1
ATOM 762 N N . TRP A 1 109 ? -9.985 6.633 19.059 1.00 90.62 109 TRP A N 1
ATOM 763 C CA . TRP A 1 109 ? -11.444 6.691 19.237 1.00 90.62 109 TRP A CA 1
ATOM 764 C C . TRP A 1 109 ? -12.011 5.350 19.717 1.00 90.62 109 TRP A C 1
ATOM 766 O O . TRP A 1 109 ? -12.974 5.294 20.457 1.00 90.62 109 TRP A O 1
ATOM 776 N N . LEU A 1 110 ? -11.323 4.247 19.407 1.00 89.50 110 LEU A N 1
ATOM 777 C CA . LEU A 1 110 ? -11.758 2.912 19.811 1.00 89.50 110 LEU A CA 1
ATOM 778 C C . LEU A 1 110 ? -11.772 2.706 21.331 1.00 89.50 110 LEU A C 1
ATOM 7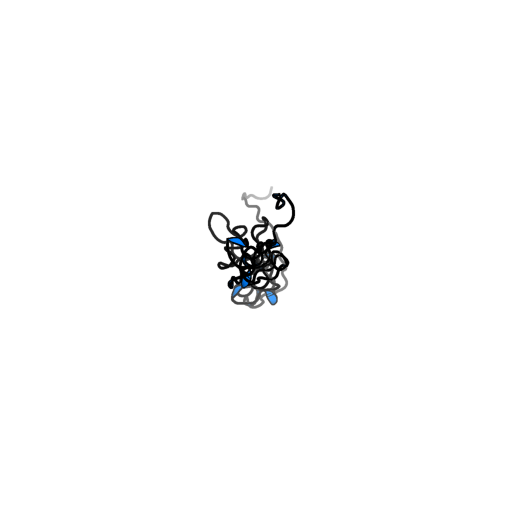80 O O . LEU A 1 110 ? -10.707 2.477 21.930 1.00 89.50 110 LEU A O 1
ATOM 784 N N . GLY A 1 111 ? -12.962 2.574 21.917 1.00 87.56 111 GLY A N 1
ATOM 785 C CA . GLY A 1 111 ? -13.113 2.255 23.339 1.00 87.56 111 GLY A CA 1
ATOM 786 C C . GLY A 1 111 ? -12.822 3.449 24.248 1.00 87.56 111 GLY A C 1
ATOM 787 O O . GLY A 1 111 ? -12.301 3.253 25.352 1.00 87.56 111 GLY A O 1
ATOM 788 N N . ASP A 1 112 ? -13.033 4.669 23.755 1.00 89.12 112 ASP A N 1
ATOM 789 C CA . ASP A 1 112 ? -12.800 5.909 24.492 1.00 89.12 112 ASP A CA 1
ATOM 790 C C . ASP A 1 112 ? -13.997 6.325 25.378 1.00 89.12 112 ASP A C 1
ATOM 792 O O . ASP A 1 112 ? -13.907 7.278 26.163 1.00 89.12 112 ASP A O 1
ATOM 796 N N . GLY A 1 113 ? -15.086 5.556 25.324 1.00 87.69 113 GLY A N 1
ATOM 797 C CA . GLY A 1 113 ? -16.329 5.770 26.052 1.00 87.69 113 GLY A CA 1
ATOM 798 C C . GLY A 1 113 ? -17.338 6.652 25.313 1.00 87.69 113 GLY A C 1
ATOM 799 O O . GLY A 1 113 ? -18.380 6.975 25.893 1.00 87.69 113 GLY A O 1
ATOM 800 N N . GLN A 1 114 ? -17.061 7.065 24.076 1.00 89.75 114 GLN A N 1
ATOM 801 C CA . GLN A 1 114 ? -18.017 7.701 23.174 1.00 89.75 114 GLN A CA 1
ATOM 802 C C . GLN A 1 114 ? -18.379 6.743 22.048 1.00 89.75 114 GLN A C 1
ATOM 804 O O . GLN A 1 114 ? -17.551 5.986 21.581 1.00 89.75 114 GLN A O 1
ATOM 809 N N . CYS A 1 115 ? -19.638 6.764 21.604 1.00 91.94 115 CYS A N 1
ATOM 810 C CA . CYS A 1 115 ? -20.018 5.982 20.432 1.00 91.94 115 CYS A CA 1
ATOM 811 C C . CYS A 1 115 ? -19.621 6.725 19.149 1.00 91.94 115 CYS A C 1
ATOM 813 O O . CYS A 1 115 ? -20.363 7.586 18.658 1.00 91.94 115 CYS A O 1
ATOM 815 N N . ASP A 1 116 ? -18.486 6.344 18.576 1.00 91.25 116 ASP A N 1
ATOM 816 C CA . ASP A 1 116 ? -17.979 6.809 17.296 1.00 91.25 116 ASP A CA 1
ATOM 817 C C . ASP A 1 116 ? -18.528 5.951 16.153 1.00 91.25 116 ASP A C 1
ATOM 819 O O . ASP A 1 116 ? -18.065 4.849 15.848 1.00 91.25 116 ASP A O 1
ATOM 823 N N . LEU A 1 117 ? -19.525 6.480 15.437 1.00 91.38 117 LEU A N 1
ATOM 824 C CA . LEU A 1 117 ? -20.196 5.748 14.352 1.00 91.38 117 LEU A CA 1
ATOM 825 C C . LEU A 1 117 ? -19.244 5.292 13.233 1.00 91.38 117 LEU A C 1
ATOM 827 O O . LEU A 1 117 ? -19.489 4.254 12.621 1.00 91.38 117 LEU A O 1
ATOM 831 N N . GLY A 1 118 ? -18.152 6.023 12.984 1.00 89.62 118 GLY A N 1
ATOM 832 C CA . GLY A 1 118 ? -17.105 5.611 12.037 1.00 89.62 118 GLY A CA 1
ATOM 833 C C . GLY A 1 118 ? -16.309 4.381 12.496 1.00 89.62 118 GLY A C 1
ATOM 834 O O . GLY A 1 118 ? -15.783 3.640 11.667 1.00 89.62 118 GLY A O 1
ATOM 835 N N . CYS A 1 119 ? -16.265 4.130 13.805 1.00 91.62 119 CYS A N 1
ATOM 836 C CA . CYS A 1 119 ? -15.650 2.972 14.447 1.00 91.62 119 CYS A CA 1
ATOM 837 C C . CYS A 1 119 ? -16.652 1.844 14.747 1.00 91.62 119 CYS A C 1
ATOM 839 O O . CYS A 1 119 ? -16.256 0.728 15.096 1.00 91.62 119 CYS A O 1
ATOM 841 N N . ASN A 1 120 ? -17.954 2.075 14.557 1.00 91.75 120 ASN A N 1
ATOM 842 C CA . ASN A 1 120 ? -19.008 1.102 14.837 1.00 91.75 120 ASN A CA 1
ATOM 843 C C . ASN A 1 120 ? -19.182 0.049 13.723 1.00 91.75 120 ASN A C 1
ATOM 845 O O . ASN A 1 120 ? -20.270 -0.161 13.185 1.00 91.75 120 ASN A O 1
ATOM 849 N N . VAL A 1 121 ? -18.095 -0.626 13.354 1.00 89.94 121 VAL A N 1
ATOM 850 C CA . VAL A 1 121 ? -18.089 -1.719 12.374 1.00 89.94 121 VAL A CA 1
ATOM 851 C C . VAL A 1 121 ? -17.447 -2.968 12.962 1.00 89.94 121 VAL A C 1
ATOM 853 O O . VAL A 1 121 ? -16.658 -2.901 13.904 1.00 89.94 121 VAL A O 1
ATOM 856 N N . THR A 1 122 ? -17.743 -4.135 12.390 1.00 91.38 122 THR A N 1
ATOM 857 C CA . THR A 1 122 ? -17.250 -5.421 12.914 1.00 91.38 122 THR A CA 1
ATOM 858 C C . THR A 1 122 ? -15.722 -5.508 12.904 1.00 91.38 122 THR A C 1
ATOM 860 O O . THR A 1 122 ? -15.141 -6.033 13.849 1.00 91.38 122 THR A O 1
ATOM 863 N N . ALA A 1 123 ? -15.064 -4.928 11.892 1.00 87.56 123 ALA A N 1
ATOM 864 C CA . ALA A 1 123 ? -13.600 -4.849 11.819 1.00 87.56 123 ALA A CA 1
ATOM 865 C C . ALA A 1 123 ? -12.981 -4.075 13.001 1.00 87.56 123 ALA A C 1
ATOM 867 O O . ALA A 1 123 ? -11.855 -4.354 13.402 1.00 87.56 123 ALA A O 1
ATOM 868 N N . CYS A 1 124 ? -13.743 -3.148 13.584 1.00 89.88 124 CYS A N 1
ATOM 869 C CA . CYS A 1 124 ? -13.381 -2.326 14.734 1.00 89.88 124 CYS A CA 1
ATOM 870 C C . CYS A 1 124 ? -13.964 -2.831 16.061 1.00 89.88 124 CYS A C 1
ATOM 872 O O . CYS A 1 124 ? -13.858 -2.158 17.086 1.00 89.88 124 CYS A O 1
ATOM 874 N N . GLY A 1 125 ? -14.603 -4.005 16.062 1.00 89.81 125 GLY A N 1
ATOM 875 C CA . GLY A 1 125 ? -15.251 -4.546 17.254 1.00 89.81 125 GLY A CA 1
ATOM 876 C C . GLY A 1 125 ? -16.402 -3.680 17.769 1.00 89.81 125 GLY A C 1
ATOM 877 O O . GLY A 1 125 ? -16.603 -3.637 18.978 1.00 89.81 125 GLY A O 1
ATOM 878 N N . PHE A 1 126 ? -17.131 -3.002 16.871 1.00 92.75 126 PHE A N 1
ATOM 879 C CA . PHE A 1 126 ? -18.233 -2.088 17.210 1.00 92.75 126 PHE A CA 1
ATOM 880 C C . PHE A 1 126 ? -17.805 -1.013 18.210 1.00 92.75 126 PHE A C 1
ATOM 882 O O . PHE A 1 126 ? -18.376 -0.884 19.293 1.00 92.75 126 PHE A O 1
ATOM 889 N N . ASP A 1 127 ? -16.744 -0.294 17.842 1.00 91.19 127 ASP A N 1
ATOM 890 C CA . ASP A 1 127 ? -16.128 0.738 18.667 1.00 91.19 127 ASP A CA 1
ATOM 891 C C . ASP A 1 127 ? -15.703 0.240 20.058 1.00 91.19 127 ASP A C 1
ATOM 893 O O . ASP A 1 127 ? -15.987 0.828 21.096 1.00 91.19 127 ASP A O 1
ATOM 897 N N . LYS A 1 128 ? -15.128 -0.971 20.081 1.00 91.81 128 LYS A N 1
ATOM 898 C CA . LYS A 1 128 ? -14.803 -1.737 21.300 1.00 91.81 128 LYS A CA 1
ATOM 899 C C . LYS A 1 128 ? -15.931 -1.837 22.336 1.00 91.81 128 LYS A C 1
ATOM 901 O O . LYS A 1 128 ? -15.668 -2.139 23.500 1.00 91.81 128 LYS A O 1
ATOM 906 N N . GLY A 1 129 ? -17.181 -1.693 21.909 1.00 90.06 129 GLY A N 1
ATOM 907 C CA . GLY A 1 129 ? -18.339 -1.795 22.783 1.00 90.06 129 GLY A CA 1
ATOM 908 C C . GLY A 1 129 ? -19.057 -0.475 23.051 1.00 90.06 129 GLY A C 1
ATOM 909 O O . GLY A 1 129 ? -20.188 -0.528 23.537 1.00 90.06 129 GLY A O 1
ATOM 910 N N . ASP A 1 130 ? -18.479 0.675 22.705 1.00 90.56 130 ASP A N 1
ATOM 911 C CA . ASP A 1 130 ? -19.022 1.985 23.091 1.00 90.56 130 ASP A CA 1
ATOM 912 C C . ASP A 1 130 ? -20.367 2.298 22.417 1.00 90.56 130 ASP A C 1
ATOM 914 O O . ASP A 1 130 ? -21.210 2.993 22.983 1.00 90.56 130 ASP A O 1
ATOM 918 N N . CYS A 1 131 ? -20.641 1.686 21.258 1.00 87.88 131 CYS A N 1
ATOM 919 C CA . CYS A 1 131 ? -21.921 1.815 20.556 1.00 87.88 131 CYS A CA 1
ATOM 920 C C . CYS A 1 131 ? -22.962 0.729 20.877 1.00 87.88 131 CYS A C 1
ATOM 922 O O . CYS A 1 131 ? -24.130 0.871 20.505 1.00 87.88 131 CYS A O 1
ATOM 924 N N . VAL A 1 132 ? -22.568 -0.367 21.536 1.00 79.31 132 VAL A N 1
ATOM 925 C CA . VAL A 1 132 ? -23.468 -1.489 21.887 1.00 79.31 132 VAL A CA 1
ATOM 926 C C . VAL A 1 132 ? -23.759 -1.567 23.382 1.00 79.31 132 VAL A C 1
ATOM 928 O O . VAL A 1 132 ? -24.708 -2.239 23.795 1.00 79.31 132 VAL A O 1
ATOM 931 N N . ALA A 1 133 ? -22.994 -0.842 24.200 1.00 66.56 133 ALA A N 1
ATOM 932 C CA . ALA A 1 133 ? -23.377 -0.529 25.560 1.00 66.56 133 ALA A CA 1
ATOM 933 C C . ALA A 1 133 ? -24.631 0.350 25.506 1.00 66.56 133 ALA A C 1
ATOM 935 O O . ALA A 1 133 ? -24.589 1.523 25.147 1.00 66.56 133 ALA A O 1
ATOM 936 N N . ALA A 1 134 ? -25.780 -0.243 25.833 1.00 56.25 134 ALA A N 1
ATOM 937 C CA . ALA A 1 134 ? -27.020 0.487 26.025 1.00 56.25 134 ALA A CA 1
ATOM 938 C C . ALA A 1 134 ? -26.757 1.677 26.959 1.00 56.25 134 ALA A C 1
ATOM 940 O O . ALA A 1 134 ? -26.489 1.488 28.144 1.00 56.25 134 ALA A O 1
ATOM 941 N N . TRP A 1 135 ? -26.811 2.876 26.384 1.00 53.59 135 TRP A N 1
ATOM 942 C CA . TRP A 1 135 ? -26.690 4.190 26.998 1.00 53.59 135 TRP A CA 1
ATOM 943 C C . TRP A 1 135 ? -27.329 4.264 28.394 1.00 53.59 135 TRP A C 1
ATOM 945 O O . TRP A 1 135 ? -28.470 4.688 28.561 1.00 53.59 135 TRP A O 1
ATOM 955 N N . LYS A 1 136 ? -26.567 3.898 29.425 1.00 52.62 136 LYS A N 1
ATOM 956 C CA . LYS A 1 136 ? -26.740 4.401 30.787 1.00 52.62 136 LYS A CA 1
ATOM 957 C C . LYS A 1 136 ? -25.752 5.539 30.979 1.00 52.62 136 LYS A C 1
ATOM 959 O O . LYS A 1 136 ? -24.757 5.396 31.679 1.00 52.62 136 LYS A O 1
ATOM 964 N N . HIS A 1 137 ? -26.059 6.684 30.382 1.00 51.81 137 HIS A N 1
ATOM 965 C CA . HIS A 1 137 ? -25.475 7.941 30.825 1.00 51.81 137 HIS A CA 1
ATOM 966 C C . HIS A 1 137 ? -26.555 8.811 31.459 1.00 51.81 137 HIS A C 1
ATOM 968 O O . HIS A 1 137 ? -27.009 9.801 30.893 1.00 51.81 137 HIS A O 1
ATOM 974 N N . ASP A 1 138 ? -26.879 8.478 32.710 1.00 54.72 138 ASP A N 1
ATOM 975 C CA . ASP A 1 138 ? -27.164 9.483 33.732 1.00 54.72 138 ASP A CA 1
ATOM 976 C C . ASP A 1 138 ? -25.879 10.315 33.963 1.00 54.72 138 ASP A C 1
ATOM 978 O O . ASP A 1 138 ? -25.137 10.134 34.925 1.00 54.72 138 ASP A O 1
ATOM 982 N N . GLY A 1 139 ? -25.554 11.189 33.007 1.00 52.75 139 GLY A N 1
ATOM 983 C CA . GLY A 1 139 ? -24.860 12.455 33.253 1.00 52.75 139 GLY A CA 1
ATOM 984 C C . GLY A 1 139 ? -23.450 12.475 33.860 1.00 52.75 139 GLY A C 1
ATOM 985 O O . GLY A 1 139 ? -23.088 13.519 34.399 1.00 52.75 139 GLY A O 1
ATOM 986 N N . ARG A 1 140 ? -22.616 11.428 33.787 1.00 54.66 140 ARG A N 1
ATOM 987 C CA . ARG A 1 140 ? -21.228 11.534 34.288 1.00 54.66 140 ARG A CA 1
ATOM 988 C C . ARG A 1 140 ? -20.163 11.239 33.240 1.00 54.66 140 ARG A C 1
ATOM 990 O O . ARG A 1 140 ? -19.702 10.117 33.080 1.00 54.66 140 ARG A O 1
ATOM 997 N N . SER A 1 141 ? -19.728 12.321 32.598 1.00 65.06 141 SER A N 1
ATOM 998 C CA . SER A 1 141 ? -18.360 12.484 32.108 1.00 65.06 141 SER A CA 1
ATOM 999 C C . SER A 1 141 ? -17.375 12.072 33.211 1.00 65.06 141 SER A C 1
ATOM 1001 O O . SER A 1 141 ? -17.473 12.537 34.350 1.00 65.06 141 SER A O 1
ATOM 1003 N N . SER A 1 142 ? -16.448 11.166 32.924 1.00 53.25 142 SER A N 1
ATOM 1004 C CA . SER A 1 142 ? -15.282 10.900 33.775 1.00 53.25 142 SER A CA 1
ATOM 1005 C C . SER A 1 142 ? -14.167 10.411 32.858 1.00 53.25 142 SER A C 1
ATOM 1007 O O . SER A 1 142 ? -14.133 9.258 32.465 1.00 53.25 142 SER A O 1
ATOM 1009 N N . LYS A 1 143 ? -13.402 11.357 32.313 1.00 45.41 143 LYS A N 1
ATOM 1010 C CA . LYS A 1 143 ? -12.081 11.730 32.838 1.00 45.41 143 LYS A CA 1
ATOM 1011 C C . LYS A 1 143 ? -11.031 10.651 32.567 1.00 45.41 143 LYS A C 1
ATOM 1013 O O . LYS A 1 143 ? -11.037 9.592 33.184 1.00 45.41 143 LYS A O 1
ATOM 1018 N N . HIS A 1 144 ? -10.020 11.046 31.798 1.00 42.94 144 HIS A N 1
ATOM 1019 C CA . HIS A 1 144 ? -8.637 10.667 32.063 1.00 42.94 144 HIS A CA 1
ATOM 1020 C C . HIS A 1 144 ? -8.276 11.026 33.520 1.00 42.94 144 HIS A C 1
ATOM 1022 O O . HIS A 1 144 ? -7.672 12.063 33.779 1.00 42.94 144 HIS A O 1
ATOM 1028 N N . GLU A 1 145 ? -8.654 10.199 34.492 1.00 43.56 145 GLU A N 1
ATOM 1029 C CA . GLU A 1 145 ? -8.075 10.235 35.833 1.00 43.56 145 GLU A CA 1
ATOM 1030 C C . GLU A 1 145 ? -7.126 9.041 35.910 1.00 43.56 145 GLU A C 1
ATOM 1032 O O . GLU A 1 145 ? -7.510 7.886 36.092 1.00 43.56 145 GLU A O 1
ATOM 1037 N N . ARG A 1 146 ? -5.855 9.344 35.649 1.00 45.69 146 ARG A N 1
ATOM 1038 C CA . ARG A 1 146 ? -4.728 8.433 35.786 1.00 45.69 146 ARG A CA 1
ATOM 1039 C C . ARG A 1 146 ? -4.755 7.824 37.188 1.00 45.69 146 ARG A C 1
ATOM 1041 O O . ARG A 1 146 ? -4.604 8.534 38.175 1.00 45.69 146 ARG A O 1
ATOM 1048 N N . ALA A 1 147 ? -4.918 6.507 37.254 1.00 42.62 147 ALA A N 1
ATOM 1049 C CA . ALA A 1 147 ? -4.686 5.742 38.465 1.00 42.62 147 ALA A CA 1
ATOM 1050 C C . ALA A 1 147 ? -3.241 5.975 38.940 1.00 42.62 147 ALA A C 1
ATOM 1052 O O . ALA A 1 147 ? -2.286 5.572 38.275 1.00 42.62 147 ALA A O 1
ATOM 1053 N N . GLN A 1 148 ? -3.082 6.618 40.095 1.00 47.84 148 GLN A N 1
ATOM 1054 C CA . GLN A 1 148 ? -1.930 6.402 40.960 1.00 47.84 148 GLN A CA 1
ATOM 1055 C C . GLN A 1 148 ? -2.429 5.758 42.248 1.00 47.84 148 GLN A C 1
ATOM 1057 O O . GLN A 1 148 ? -3.366 6.222 42.890 1.00 47.84 148 GLN A O 1
ATOM 1062 N N . ALA A 1 149 ? -1.829 4.610 42.524 1.00 46.34 149 ALA A N 1
ATOM 1063 C CA . ALA A 1 149 ? -2.179 3.671 43.564 1.00 46.34 149 ALA A CA 1
ATOM 1064 C C . ALA A 1 149 ? -1.596 4.054 44.936 1.00 46.34 149 ALA A C 1
ATOM 1066 O O . ALA A 1 149 ? -0.532 4.664 45.009 1.00 46.34 149 ALA A O 1
ATOM 1067 N N . GLY A 1 150 ? -2.250 3.545 45.988 1.00 40.34 150 GLY A N 1
ATOM 1068 C CA . GLY A 1 150 ? -1.707 3.344 47.342 1.00 40.34 150 GLY A CA 1
ATOM 1069 C C . GLY A 1 150 ? -1.922 4.525 48.293 1.00 40.34 150 GLY A C 1
ATOM 1070 O O . GLY A 1 150 ? -1.766 5.668 47.902 1.00 40.34 150 GLY A O 1
ATOM 1071 N N . GLY A 1 151 ? -2.281 4.360 49.562 1.00 38.91 151 GLY A N 1
ATOM 1072 C CA . GLY A 1 151 ? -2.449 3.191 50.422 1.00 38.91 151 GLY A CA 1
ATOM 1073 C C . GLY A 1 151 ? -2.953 3.682 51.793 1.00 38.91 151 GLY A C 1
ATOM 1074 O O . GLY A 1 151 ? -2.854 4.865 52.106 1.00 38.91 151 GLY A O 1
ATOM 1075 N N . ALA A 1 152 ? -3.562 2.779 52.554 1.00 41.78 152 ALA A N 1
ATOM 1076 C CA . ALA A 1 152 ? -4.361 3.020 53.755 1.00 41.78 152 ALA A CA 1
ATOM 1077 C C . ALA A 1 152 ? -3.595 3.493 55.012 1.00 41.78 152 ALA A C 1
ATOM 1079 O O . ALA A 1 152 ? -2.425 3.153 55.171 1.00 41.78 152 ALA A O 1
ATOM 1080 N N . ALA A 1 153 ? -4.314 4.193 55.907 1.00 48.69 153 ALA A N 1
ATOM 1081 C CA . ALA A 1 153 ? -4.291 4.129 57.389 1.00 48.69 153 ALA A CA 1
ATOM 1082 C C . ALA A 1 153 ? -5.125 5.325 57.922 1.00 48.69 153 ALA A C 1
ATOM 1084 O O . ALA A 1 153 ? -4.762 6.472 57.689 1.00 48.69 153 ALA A O 1
ATOM 1085 N N . GLU A 1 154 ? -6.395 5.148 58.299 1.00 46.06 154 GLU A N 1
ATOM 1086 C CA . GLU A 1 154 ? -6.900 4.848 59.659 1.00 46.06 154 GLU A CA 1
ATOM 1087 C C . GLU A 1 154 ? -6.620 5.928 60.728 1.00 46.06 154 GLU A C 1
ATOM 1089 O O . GLU A 1 154 ? -5.468 6.215 61.033 1.00 46.06 154 GLU A O 1
ATOM 1094 N N . GLY A 1 155 ? -7.693 6.423 61.371 1.00 42.47 155 GLY A N 1
ATOM 1095 C CA . GLY A 1 155 ? -7.669 6.752 62.807 1.00 42.47 155 GLY A CA 1
ATOM 1096 C C . GLY A 1 155 ? -7.933 8.200 63.245 1.00 42.47 155 GLY A C 1
ATOM 1097 O O . GLY A 1 155 ? -6.994 8.940 63.492 1.00 42.47 155 GLY A O 1
ATOM 1098 N N . GLU A 1 156 ? -9.220 8.533 63.398 1.00 45.53 156 GLU A N 1
ATOM 1099 C CA . GLU A 1 156 ? -9.876 9.129 64.585 1.00 45.53 156 GLU A CA 1
ATOM 1100 C C . GLU A 1 156 ? -9.297 10.376 65.307 1.00 45.53 156 GLU A C 1
ATOM 1102 O O . GLU A 1 156 ? -8.210 10.387 65.874 1.00 45.53 156 GLU A O 1
ATOM 1107 N N . ALA A 1 157 ? -10.173 11.386 65.355 1.00 45.34 157 ALA A N 1
ATOM 1108 C CA . ALA A 1 157 ? -10.424 12.414 66.371 1.00 45.34 157 ALA A CA 1
ATOM 1109 C C . ALA A 1 157 ? -9.611 12.439 67.690 1.00 45.34 157 ALA A C 1
ATOM 1111 O O . ALA A 1 157 ? -9.552 11.466 68.443 1.00 45.34 157 ALA A O 1
ATOM 1112 N N . GLY A 1 158 ? -9.175 13.658 68.034 1.00 39.03 158 GLY A N 1
ATOM 1113 C CA . GLY A 1 158 ? -8.734 14.107 69.358 1.00 39.03 158 GLY A CA 1
ATOM 1114 C C . GLY A 1 158 ? -8.418 15.594 69.351 1.00 39.03 158 GLY A C 1
ATOM 1115 O O . GLY A 1 158 ? -7.277 15.927 68.970 1.00 39.03 158 GLY A O 1
#